Protein AF-A0AAJ1V358-F1 (afdb_monomer)

Secondary structure (DSSP, 8-state):
--HHHHHHHHHHHHHTTSS-HHHIIIIIHHHHHSHHHHHHHHHHHHHHHHHHHHHHHHHHT-S---HHHHHHHHHHHHHHHHHHH--

Structure (mmCIF, N/CA/C/O backbone):
data_AF-A0AAJ1V358-F1
#
_entry.id   AF-A0AAJ1V358-F1
#
loop_
_atom_site.group_PDB
_atom_site.id
_atom_site.type_symbol
_atom_site.label_atom_id
_atom_site.label_alt_id
_atom_site.label_comp_id
_atom_site.label_asym_id
_atom_site.label_entity_id
_atom_site.label_seq_id
_atom_site.pdbx_PDB_ins_code
_atom_site.Cartn_x
_atom_site.Cartn_y
_atom_site.Cartn_z
_atom_site.occupancy
_atom_site.B_iso_or_equiv
_atom_site.auth_seq_id
_atom_site.auth_comp_id
_atom_site.auth_asym_id
_atom_site.auth_atom_id
_atom_site.pdbx_PDB_model_num
ATOM 1 N N . MET A 1 1 ? -0.100 11.249 12.893 1.00 81.31 1 MET A N 1
ATOM 2 C CA . MET A 1 1 ? -0.339 10.482 11.666 1.00 81.31 1 MET A CA 1
ATOM 3 C C . MET A 1 1 ? -0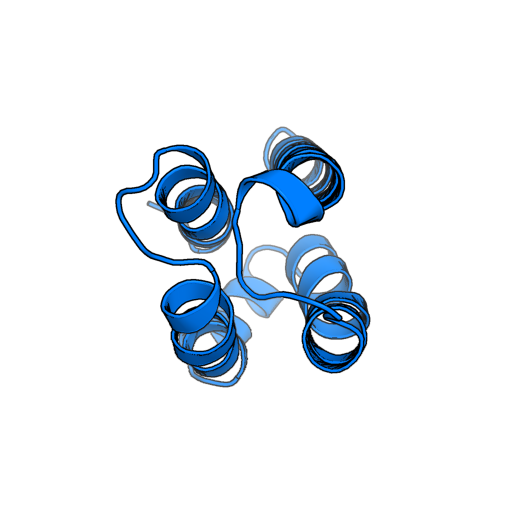.742 9.100 12.108 1.00 81.31 1 MET A C 1
ATOM 5 O O . MET A 1 1 ? -0.064 8.572 12.984 1.00 81.31 1 MET A O 1
ATOM 9 N N . THR A 1 2 ? -1.866 8.597 11.624 1.00 93.56 2 THR A N 1
ATOM 10 C CA . THR A 1 2 ? -2.340 7.249 11.953 1.00 93.56 2 THR A CA 1
ATOM 11 C C . THR A 1 2 ? -1.613 6.209 11.090 1.00 93.56 2 THR A C 1
ATOM 13 O O . THR A 1 2 ? -1.010 6.574 10.074 1.00 93.56 2 THR A O 1
ATOM 16 N N . LYS A 1 3 ? -1.646 4.922 11.454 1.00 95.19 3 LYS A N 1
ATOM 17 C CA . LYS A 1 3 ? -1.058 3.864 10.617 1.00 95.19 3 LYS A CA 1
ATOM 18 C C . LYS A 1 3 ? -1.780 3.722 9.294 1.00 95.19 3 LYS A C 1
ATOM 20 O O . LYS A 1 3 ? -1.135 3.471 8.278 1.00 95.19 3 LYS A O 1
ATOM 25 N N . SER A 1 4 ? -3.081 3.993 9.269 1.00 95.31 4 SER A N 1
ATOM 26 C CA . SER A 1 4 ? -3.821 4.050 8.013 1.00 95.31 4 SER A CA 1
ATOM 27 C C . SER A 1 4 ? -3.306 5.165 7.096 1.00 95.31 4 SER A C 1
ATOM 29 O O . SER A 1 4 ? -3.096 4.945 5.902 1.00 95.31 4 SER A O 1
ATOM 31 N N . GLU A 1 5 ? -3.060 6.362 7.641 1.00 95.69 5 GLU A N 1
ATOM 32 C CA . GLU A 1 5 ? -2.475 7.469 6.874 1.00 95.69 5 GLU A CA 1
ATOM 33 C C . GLU A 1 5 ? -1.061 7.127 6.381 1.00 95.69 5 GLU A C 1
ATOM 35 O O . GLU A 1 5 ? -0.727 7.413 5.231 1.00 95.69 5 GLU A O 1
ATOM 40 N N . GLU A 1 6 ? -0.247 6.486 7.223 1.00 96.25 6 GLU A N 1
ATOM 41 C CA . GLU A 1 6 ? 1.108 6.044 6.878 1.00 96.25 6 GLU A CA 1
ATOM 42 C C . GLU A 1 6 ? 1.100 4.995 5.750 1.00 96.25 6 GLU A C 1
ATOM 44 O O . GLU A 1 6 ? 1.866 5.121 4.793 1.00 96.25 6 GLU A O 1
ATOM 49 N N . ALA A 1 7 ? 0.173 4.031 5.781 1.00 95.44 7 ALA A N 1
ATOM 50 C CA . ALA A 1 7 ? -0.002 3.042 4.717 1.00 95.44 7 ALA A CA 1
ATOM 51 C C . ALA A 1 7 ? -0.317 3.701 3.362 1.00 95.44 7 ALA A C 1
ATOM 53 O O . ALA A 1 7 ? 0.248 3.328 2.336 1.00 95.44 7 ALA A O 1
ATOM 54 N N . VAL A 1 8 ? -1.163 4.738 3.334 1.00 96.06 8 VAL A N 1
ATOM 55 C CA . VAL A 1 8 ? -1.421 5.508 2.102 1.00 96.06 8 VAL A CA 1
ATOM 56 C C . VAL A 1 8 ? -0.181 6.273 1.641 1.00 96.06 8 VAL A C 1
ATOM 58 O O . VAL A 1 8 ? 0.059 6.375 0.433 1.00 96.06 8 VAL A O 1
ATOM 61 N N . GLN A 1 9 ? 0.630 6.783 2.571 1.00 96.75 9 GLN A N 1
ATOM 62 C CA . GLN A 1 9 ? 1.857 7.493 2.218 1.00 96.75 9 GLN A CA 1
ATOM 63 C C . GLN 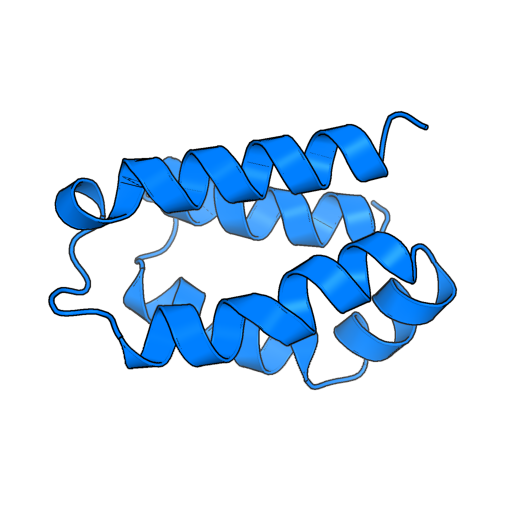A 1 9 ? 2.880 6.612 1.509 1.00 96.75 9 GLN A C 1
ATOM 65 O O . GLN A 1 9 ? 3.598 7.122 0.652 1.00 96.75 9 GLN A O 1
ATOM 70 N N . TRP A 1 10 ? 2.942 5.313 1.805 1.00 96.69 10 TRP A N 1
ATOM 71 C CA . TRP A 1 10 ? 3.795 4.387 1.056 1.00 96.69 10 TRP A CA 1
ATOM 72 C C . TRP A 1 10 ? 3.453 4.386 -0.437 1.00 96.69 10 TRP A C 1
ATOM 74 O O . TRP A 1 10 ? 4.346 4.548 -1.274 1.00 96.69 10 TRP A O 1
ATOM 84 N N . PHE A 1 11 ? 2.161 4.338 -0.779 1.00 96.94 11 PHE A N 1
ATOM 85 C CA . PHE A 1 11 ? 1.712 4.467 -2.167 1.00 96.94 11 PHE A CA 1
ATOM 86 C C . PHE A 1 11 ? 2.030 5.847 -2.759 1.00 96.94 11 PHE A C 1
ATOM 88 O O . PHE A 1 11 ? 2.451 5.946 -3.910 1.00 96.94 11 PHE A O 1
ATOM 95 N N . ASP A 1 12 ? 1.848 6.927 -1.992 1.00 97.56 12 ASP A N 1
ATOM 96 C CA . ASP A 1 12 ? 2.202 8.280 -2.444 1.00 97.56 12 ASP A CA 1
ATOM 97 C C . ASP A 1 12 ? 3.697 8.411 -2.768 1.00 97.56 12 ASP A C 1
ATOM 99 O O . ASP A 1 12 ? 4.062 9.010 -3.784 1.00 97.56 12 ASP A O 1
ATOM 103 N N . ARG A 1 13 ? 4.569 7.827 -1.939 1.00 97.88 13 ARG A N 1
ATOM 104 C CA . ARG A 1 13 ? 6.026 7.860 -2.122 1.00 97.88 13 ARG A CA 1
ATOM 105 C C . ARG A 1 13 ? 6.451 7.128 -3.393 1.00 97.88 13 ARG A C 1
ATOM 107 O O . ARG A 1 13 ? 7.237 7.682 -4.161 1.00 97.88 13 ARG A O 1
ATOM 114 N N . VAL A 1 14 ? 5.907 5.937 -3.659 1.00 97.19 14 VAL A N 1
ATOM 115 C CA . VAL A 1 14 ? 6.244 5.188 -4.883 1.00 97.19 14 VAL A CA 1
ATOM 116 C C . VAL A 1 14 ? 5.668 5.866 -6.132 1.00 97.19 14 VAL A C 1
ATOM 118 O O . VAL A 1 14 ? 6.380 6.066 -7.114 1.00 97.19 14 VAL A O 1
ATOM 121 N N . LEU A 1 15 ? 4.422 6.356 -6.085 1.00 97.69 15 LEU A N 1
ATOM 122 C CA . LEU A 1 15 ? 3.779 7.026 -7.226 1.00 97.69 15 LEU A CA 1
ATOM 123 C C . LEU A 1 15 ? 4.423 8.370 -7.594 1.00 97.69 15 LEU A C 1
ATOM 125 O O . LEU A 1 15 ? 4.399 8.762 -8.767 1.00 97.69 15 LEU A O 1
ATOM 129 N N . SER A 1 16 ? 5.007 9.059 -6.609 1.00 97.50 16 SER A N 1
ATOM 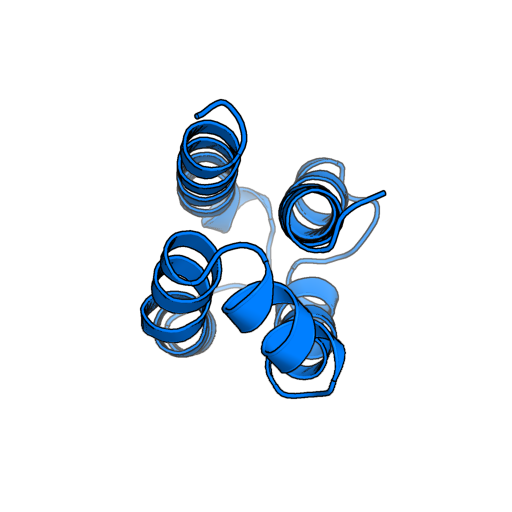130 C CA . SER A 1 16 ? 5.753 10.312 -6.787 1.00 97.50 16 SER A CA 1
ATOM 131 C C . SER A 1 16 ? 7.249 10.114 -7.057 1.00 97.50 16 SER A C 1
ATOM 133 O O . SER A 1 16 ? 7.973 11.105 -7.167 1.00 97.50 16 SER A O 1
ATOM 135 N N . LYS A 1 17 ? 7.712 8.863 -7.215 1.00 96.69 17 LYS A N 1
ATOM 136 C CA . LYS A 1 17 ? 9.122 8.500 -7.454 1.00 96.69 17 LYS A CA 1
ATOM 137 C C . LYS A 1 17 ? 10.072 8.925 -6.321 1.00 96.69 17 LYS A C 1
ATOM 139 O O . LYS A 1 17 ? 11.261 9.113 -6.561 1.00 96.69 17 LYS A O 1
ATOM 144 N N . GLN A 1 18 ? 9.564 9.091 -5.097 1.00 97.62 18 GLN A N 1
ATOM 145 C CA . GLN A 1 18 ? 10.398 9.317 -3.908 1.00 97.62 18 GLN A CA 1
ATOM 146 C C . GLN A 1 18 ? 11.097 8.035 -3.448 1.00 97.62 18 GLN A C 1
ATOM 148 O O . GLN A 1 18 ? 12.204 8.107 -2.926 1.00 97.62 18 GLN A O 1
ATOM 153 N N . ILE A 1 19 ? 10.453 6.887 -3.663 1.00 97.19 19 ILE A N 1
ATOM 154 C CA . ILE A 1 19 ? 11.027 5.546 -3.501 1.00 97.19 19 ILE A CA 1
ATOM 155 C C . ILE A 1 19 ? 10.786 4.747 -4.783 1.00 97.19 19 ILE A C 1
ATOM 157 O O . ILE A 1 19 ? 9.858 5.058 -5.540 1.00 97.19 19 ILE A O 1
ATOM 161 N N . SER A 1 20 ? 11.616 3.738 -5.045 1.00 96.88 20 SER A N 1
ATOM 162 C CA . SER A 1 20 ? 11.385 2.827 -6.167 1.00 96.88 20 SER A CA 1
ATOM 163 C C . SER A 1 20 ? 10.287 1.806 -5.839 1.00 96.88 20 SER A C 1
ATOM 165 O O . SER A 1 20 ? 9.914 1.631 -4.679 1.00 96.88 20 SER A O 1
ATOM 167 N N . LEU A 1 21 ? 9.755 1.114 -6.854 1.00 95.19 21 LEU A N 1
ATOM 168 C CA . LEU A 1 21 ? 8.825 0.004 -6.615 1.00 95.19 21 LEU A CA 1
ATOM 169 C C . LEU A 1 21 ? 9.521 -1.185 -5.941 1.00 95.19 21 LEU A C 1
ATOM 171 O O . LEU A 1 21 ? 8.881 -1.912 -5.192 1.00 95.19 21 LEU A O 1
ATOM 175 N N . TRP A 1 22 ? 10.825 -1.358 -6.169 1.00 94.31 22 TRP A N 1
ATOM 176 C CA . TRP A 1 22 ? 11.627 -2.339 -5.445 1.00 94.31 22 TRP A CA 1
ATOM 177 C C . TRP A 1 22 ? 11.654 -2.025 -3.944 1.00 94.31 22 TRP A C 1
ATOM 179 O O . TRP A 1 22 ? 11.265 -2.870 -3.140 1.00 94.31 22 TRP A O 1
ATOM 189 N N . ASP A 1 23 ? 12.010 -0.790 -3.578 1.00 95.25 23 ASP A N 1
ATOM 190 C CA . ASP A 1 23 ? 12.032 -0.354 -2.174 1.00 95.25 23 ASP A CA 1
ATOM 191 C C . ASP A 1 23 ? 10.633 -0.445 -1.559 1.00 95.25 23 ASP A C 1
ATOM 193 O O . ASP A 1 23 ? 10.473 -0.938 -0.453 1.00 95.25 23 ASP A O 1
ATOM 197 N N . PHE A 1 24 ? 9.592 -0.053 -2.303 1.00 95.44 24 PHE A N 1
ATOM 198 C CA . PHE A 1 24 ? 8.211 -0.254 -1.868 1.00 95.44 24 PHE A CA 1
ATOM 199 C C . PHE A 1 24 ? 7.921 -1.736 -1.604 1.00 95.44 24 PHE A C 1
ATOM 201 O O . PHE A 1 24 ? 7.394 -2.060 -0.552 1.00 95.44 24 PHE A O 1
ATOM 208 N N . SER A 1 25 ? 8.276 -2.645 -2.514 1.00 92.12 25 SER A N 1
ATOM 209 C CA . SER A 1 25 ? 7.958 -4.070 -2.364 1.00 92.12 25 SER A CA 1
ATOM 210 C C . SER A 1 25 ? 8.602 -4.707 -1.132 1.00 92.12 25 SER A C 1
ATOM 212 O O . SER A 1 25 ? 7.975 -5.531 -0.472 1.00 92.12 25 SER A O 1
ATOM 214 N N . PHE A 1 26 ? 9.827 -4.295 -0.805 1.00 91.06 26 PHE A N 1
ATOM 215 C CA . PHE A 1 26 ? 10.574 -4.847 0.315 1.00 91.06 26 PHE A CA 1
ATOM 216 C C . PHE A 1 26 ? 10.240 -4.115 1.617 1.00 91.06 26 PHE A C 1
ATOM 218 O O . PHE A 1 26 ? 9.727 -4.722 2.555 1.00 91.06 26 PHE A O 1
ATOM 225 N N . ASP A 1 27 ? 10.436 -2.796 1.649 1.00 94.75 27 ASP A N 1
ATOM 226 C CA . ASP A 1 27 ? 10.319 -2.004 2.872 1.00 94.75 27 ASP A CA 1
ATOM 227 C C . ASP A 1 27 ? 8.866 -1.895 3.341 1.00 94.75 27 ASP A C 1
ATOM 229 O O . ASP A 1 27 ? 8.605 -1.917 4.544 1.00 94.75 27 ASP A O 1
ATOM 233 N N . PHE A 1 28 ? 7.897 -1.792 2.420 1.00 94.00 28 PHE A N 1
ATOM 234 C CA . PHE A 1 28 ? 6.486 -1.779 2.809 1.00 94.00 28 PHE A CA 1
ATOM 235 C C . PHE A 1 28 ? 6.007 -3.167 3.237 1.00 94.00 28 PHE A C 1
ATOM 237 O O . PHE A 1 28 ? 5.201 -3.267 4.161 1.00 94.00 28 PHE A O 1
ATOM 244 N N . GLY A 1 29 ? 6.524 -4.227 2.607 1.00 90.81 29 GLY A N 1
ATOM 245 C CA . GLY A 1 29 ? 6.270 -5.605 3.022 1.00 90.81 29 GLY A CA 1
ATOM 246 C C . GLY A 1 29 ? 6.757 -5.858 4.449 1.00 90.81 29 GLY A C 1
ATOM 247 O O . GLY A 1 29 ? 5.992 -6.339 5.282 1.00 90.81 29 GLY A O 1
ATOM 248 N N . GLU A 1 30 ? 7.988 -5.446 4.769 1.00 92.75 30 GLU A N 1
ATOM 249 C CA . GLU A 1 30 ? 8.498 -5.487 6.142 1.00 92.75 30 GLU A CA 1
ATOM 250 C C . GLU A 1 30 ? 7.656 -4.611 7.072 1.00 92.75 30 GLU A C 1
ATOM 252 O O . GLU A 1 30 ? 7.221 -5.071 8.125 1.00 92.75 30 GLU A O 1
ATOM 257 N N . TRP A 1 31 ? 7.363 -3.369 6.681 1.00 95.12 31 TRP A N 1
ATOM 258 C CA . TRP A 1 31 ? 6.534 -2.469 7.482 1.00 95.12 31 TRP A CA 1
ATOM 259 C C . TRP A 1 31 ? 5.196 -3.120 7.865 1.00 95.12 31 TRP A C 1
ATOM 261 O O . TRP A 1 31 ? 4.810 -3.045 9.031 1.00 95.12 31 TRP A O 1
ATOM 271 N N . LEU A 1 32 ? 4.537 -3.803 6.922 1.00 93.88 32 LEU A N 1
ATOM 272 C CA . LEU A 1 32 ? 3.259 -4.487 7.132 1.00 93.88 32 LEU A CA 1
ATOM 273 C C . LEU A 1 32 ? 3.387 -5.784 7.951 1.00 93.88 32 LEU A C 1
ATOM 275 O O . LEU A 1 32 ? 2.441 -6.149 8.635 1.00 93.88 32 LEU A O 1
ATOM 279 N N . ALA A 1 33 ? 4.531 -6.469 7.914 1.00 91.44 33 ALA A N 1
ATOM 280 C CA . ALA A 1 33 ? 4.742 -7.743 8.611 1.00 91.44 33 ALA A CA 1
ATOM 281 C C . ALA A 1 33 ? 5.183 -7.607 10.085 1.00 91.44 33 ALA A C 1
ATOM 283 O O . ALA A 1 33 ? 5.270 -8.611 10.795 1.00 91.44 33 ALA A O 1
ATOM 284 N N . TYR A 1 34 ? 5.507 -6.394 10.542 1.00 92.94 34 TYR A N 1
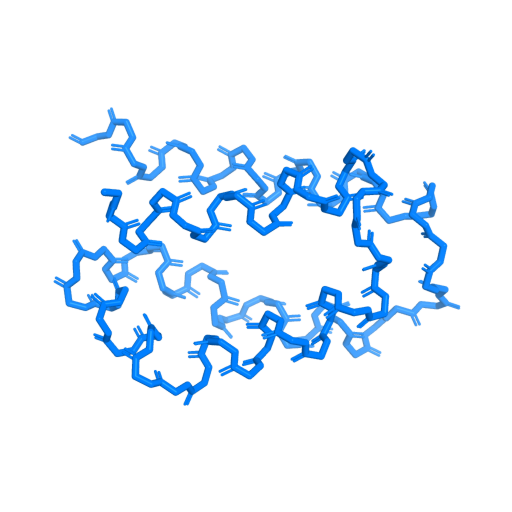ATOM 285 C CA . TYR A 1 34 ? 5.986 -6.118 11.903 1.00 92.94 34 TYR A CA 1
ATOM 286 C C . TYR A 1 34 ? 4.984 -5.268 12.707 1.00 92.94 34 TYR A C 1
ATOM 288 O O . TYR A 1 34 ? 3.804 -5.179 12.384 1.00 92.94 34 TYR A O 1
ATOM 296 N N . GLU A 1 35 ? 5.467 -4.609 13.766 1.00 94.81 35 GLU A N 1
ATOM 297 C CA . GLU A 1 35 ? 4.673 -3.819 14.717 1.00 94.81 35 GLU A CA 1
ATOM 298 C C . GLU A 1 35 ? 3.750 -2.788 14.043 1.00 94.81 35 GLU A C 1
ATOM 300 O O . GLU A 1 35 ? 2.647 -2.550 14.527 1.00 94.81 35 GLU A O 1
ATOM 305 N N . ASN A 1 36 ? 4.141 -2.210 12.899 1.00 94.81 36 ASN A N 1
ATOM 306 C CA . ASN A 1 36 ? 3.271 -1.257 12.203 1.00 94.81 36 ASN A CA 1
ATOM 307 C C . ASN A 1 36 ? 2.034 -1.922 11.581 1.00 94.81 36 ASN A C 1
ATOM 309 O O . ASN A 1 36 ? 0.978 -1.292 11.544 1.00 94.81 36 ASN A O 1
ATOM 313 N N . GLY A 1 37 ? 2.153 -3.165 11.109 1.00 95.00 37 GLY A N 1
ATOM 314 C CA . GLY A 1 37 ? 1.028 -3.970 10.641 1.00 95.00 37 GLY A CA 1
ATOM 315 C C . GLY A 1 37 ? 0.073 -4.325 11.772 1.00 95.00 37 GLY A C 1
ATOM 316 O O . GLY A 1 37 ? -1.121 -4.075 11.649 1.00 95.00 37 GLY A O 1
ATOM 317 N N . ASP A 1 38 ? 0.605 -4.782 12.909 1.00 96.31 38 ASP A N 1
ATOM 318 C CA . ASP A 1 38 ? -0.193 -5.077 14.110 1.00 96.31 38 ASP A CA 1
ATOM 319 C C . ASP A 1 38 ? -0.954 -3.837 14.616 1.00 96.31 38 ASP A C 1
ATOM 321 O O . ASP A 1 38 ? -2.078 -3.920 15.120 1.00 96.31 38 ASP A O 1
ATOM 325 N N . GLU A 1 39 ? -0.329 -2.659 14.544 1.00 97.31 39 GLU A N 1
ATOM 326 C CA . GLU A 1 39 ? -0.982 -1.394 14.882 1.00 97.31 39 GLU A CA 1
ATOM 327 C C . GLU A 1 39 ? -2.036 -0.999 13.843 1.00 97.31 39 GLU A C 1
ATOM 329 O O . GLU A 1 39 ? -3.116 -0.538 14.222 1.00 97.31 39 GLU A O 1
ATOM 334 N N . LEU A 1 40 ? -1.761 -1.212 12.552 1.00 97.00 40 LEU A N 1
ATOM 335 C CA . LEU A 1 40 ? -2.721 -0.980 11.477 1.00 97.00 40 LEU A CA 1
ATOM 336 C C . LEU A 1 40 ? -3.950 -1.884 11.610 1.00 97.00 40 LEU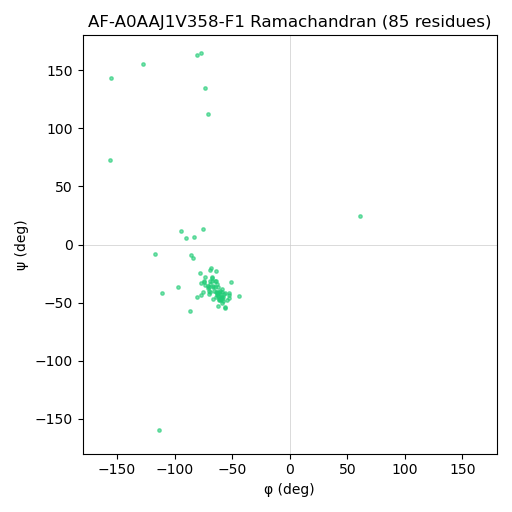 A C 1
ATOM 338 O O . LEU A 1 40 ? -5.059 -1.394 11.440 1.00 97.00 40 LEU A O 1
ATOM 342 N N . GLU A 1 41 ? -3.779 -3.161 11.941 1.00 97.44 41 GLU A N 1
ATOM 343 C CA . GLU A 1 41 ? -4.880 -4.106 12.155 1.00 97.44 41 GLU A CA 1
ATOM 344 C C . GLU A 1 41 ? -5.803 -3.627 13.285 1.00 97.44 41 GLU A C 1
ATOM 346 O O . GLU A 1 41 ? -7.024 -3.574 13.133 1.00 97.44 41 GLU A O 1
ATOM 351 N N . LYS A 1 42 ? -5.223 -3.177 14.405 1.00 96.50 42 LYS A N 1
ATOM 352 C CA . LYS A 1 42 ? -5.987 -2.637 15.543 1.00 96.50 42 LYS A CA 1
ATOM 353 C C . LYS A 1 42 ? -6.700 -1.330 15.210 1.00 96.50 42 LYS A C 1
ATOM 355 O O . LYS A 1 42 ? -7.782 -1.075 15.737 1.00 96.50 42 LYS A O 1
ATOM 360 N N . GLU A 1 43 ? -6.078 -0.477 14.400 1.00 95.81 43 GLU A N 1
ATOM 361 C CA . GLU A 1 43 ? -6.630 0.819 14.002 1.00 95.81 43 GLU A CA 1
ATOM 362 C C . GLU A 1 43 ? -7.711 0.679 12.920 1.00 95.81 43 GLU A C 1
ATOM 364 O O . GLU A 1 43 ? -8.747 1.343 12.981 1.00 95.81 43 GLU A O 1
ATOM 369 N N . ASN A 1 44 ? -7.457 -0.162 11.918 1.00 96.44 44 ASN A N 1
ATOM 370 C CA . ASN A 1 44 ? -8.248 -0.315 10.706 1.00 96.44 44 ASN A CA 1
ATOM 371 C C . ASN A 1 44 ? -8.039 -1.708 10.083 1.00 96.44 44 ASN A C 1
ATOM 373 O O . ASN A 1 44 ? -7.433 -1.845 9.019 1.00 96.44 44 ASN A O 1
ATOM 377 N N . GLU A 1 45 ? -8.602 -2.731 10.729 1.00 96.19 45 GLU A N 1
ATOM 378 C CA . GLU A 1 45 ? -8.595 -4.142 10.297 1.00 96.19 45 GLU A CA 1
ATOM 379 C C . GLU A 1 45 ? -8.901 -4.302 8.800 1.00 96.19 45 GLU A C 1
ATOM 381 O O . GLU A 1 45 ? -8.173 -4.961 8.074 1.00 96.19 45 GLU A O 1
ATOM 386 N N . LYS A 1 46 ? -9.900 -3.581 8.274 1.00 96.31 46 LYS A N 1
ATOM 387 C CA . LYS A 1 46 ? -10.268 -3.661 6.846 1.00 96.31 46 LYS A CA 1
ATOM 388 C C . LYS A 1 46 ? -9.168 -3.190 5.901 1.00 96.31 46 LYS A C 1
ATOM 390 O O . LYS A 1 46 ? -9.099 -3.655 4.764 1.00 96.31 46 LYS A O 1
ATOM 395 N N . LEU A 1 47 ? -8.393 -2.190 6.314 1.00 96.31 47 LEU A N 1
ATOM 396 C CA . LEU A 1 47 ? -7.256 -1.716 5.539 1.00 96.31 47 LEU A CA 1
ATOM 397 C C . LEU A 1 47 ? -6.091 -2.696 5.659 1.00 96.31 47 LEU A C 1
ATOM 399 O O . LEU A 1 47 ? -5.454 -2.970 4.647 1.00 96.31 47 LEU A O 1
ATOM 403 N N . PHE A 1 48 ? -5.850 -3.237 6.853 1.00 96.81 48 PHE A N 1
ATOM 404 C CA . PHE A 1 48 ? -4.871 -4.301 7.042 1.00 96.81 48 PHE A CA 1
ATOM 405 C C . PHE A 1 48 ? -5.181 -5.503 6.141 1.00 96.81 48 PHE A C 1
ATOM 407 O O . PHE A 1 48 ? -4.345 -5.835 5.308 1.00 96.81 48 PHE A O 1
ATOM 414 N N . ASP A 1 49 ? -6.397 -6.052 6.198 1.00 95.75 49 ASP A N 1
ATOM 415 C CA . ASP A 1 49 ? -6.838 -7.189 5.377 1.00 95.75 49 ASP A CA 1
ATOM 416 C C . ASP A 1 49 ? -6.644 -6.917 3.881 1.00 95.75 49 ASP A C 1
ATOM 418 O O . ASP A 1 49 ? -6.050 -7.715 3.164 1.00 95.75 49 ASP A O 1
ATOM 422 N N . LEU A 1 50 ? -7.081 -5.745 3.396 1.00 95.12 50 LEU A N 1
ATOM 423 C CA . LEU A 1 50 ? -6.923 -5.363 1.989 1.00 95.12 50 LEU A CA 1
ATOM 424 C C . LEU A 1 50 ? -5.458 -5.411 1.534 1.00 95.12 50 LEU A C 1
ATOM 426 O O . LEU A 1 50 ? -5.181 -5.776 0.390 1.00 95.12 50 LEU A O 1
ATOM 430 N N . LEU A 1 51 ? -4.546 -4.942 2.384 1.00 94.88 51 LEU A N 1
ATOM 431 C CA . LEU A 1 51 ? -3.127 -4.840 2.068 1.00 94.88 51 LEU A CA 1
ATOM 432 C C . LEU A 1 51 ? -2.439 -6.197 2.232 1.00 94.88 51 LEU A C 1
ATOM 434 O O . LEU A 1 51 ? -1.701 -6.599 1.339 1.00 94.88 51 LEU A O 1
ATOM 438 N N . ASN A 1 52 ? -2.720 -6.911 3.319 1.00 93.75 52 ASN A N 1
ATOM 439 C CA . ASN A 1 52 ? -2.091 -8.179 3.663 1.00 93.75 52 ASN A CA 1
ATOM 440 C C . ASN A 1 52 ? -2.538 -9.329 2.748 1.00 93.75 52 ASN A C 1
ATOM 442 O O . ASN A 1 52 ? -1.713 -10.160 2.383 1.00 93.75 52 ASN A O 1
ATOM 446 N N . ASP A 1 53 ? -3.800 -9.342 2.311 1.00 91.38 53 ASP A N 1
ATOM 447 C CA . ASP A 1 53 ? -4.312 -10.400 1.431 1.00 91.38 53 ASP A CA 1
ATOM 448 C C . ASP A 1 53 ? -3.880 -10.224 -0.028 1.00 91.38 53 ASP A C 1
ATOM 450 O O . ASP A 1 53 ? -3.872 -11.185 -0.788 1.00 91.38 53 ASP A O 1
ATOM 454 N N . PHE A 1 54 ? -3.573 -8.996 -0.457 1.00 86.94 54 PHE A N 1
ATOM 455 C CA . PHE A 1 54 ? -3.329 -8.711 -1.873 1.00 86.94 54 PHE A CA 1
ATOM 456 C C . PHE A 1 54 ? -1.883 -8.366 -2.207 1.00 86.94 54 PHE A C 1
ATOM 458 O O . PHE A 1 54 ? -1.397 -8.755 -3.268 1.00 86.94 54 PHE A O 1
ATOM 465 N N . LEU A 1 55 ? -1.212 -7.563 -1.376 1.00 87.56 55 LEU A N 1
ATOM 466 C CA . LEU A 1 55 ? 0.110 -7.055 -1.736 1.00 87.56 55 LEU A CA 1
ATOM 467 C C . LEU A 1 55 ? 1.154 -8.155 -1.893 1.00 87.56 55 LEU A C 1
ATOM 469 O O . LEU A 1 55 ? 1.882 -8.059 -2.876 1.00 87.56 55 LEU A O 1
ATOM 473 N N . PRO A 1 56 ? 1.246 -9.174 -1.017 1.00 88.50 56 PRO A N 1
ATOM 474 C CA . PRO A 1 56 ? 2.243 -10.229 -1.180 1.00 88.50 56 PRO A CA 1
ATOM 475 C C . PRO A 1 56 ? 2.134 -10.908 -2.548 1.00 88.50 56 PRO A C 1
ATOM 477 O O . PRO A 1 56 ? 3.080 -10.854 -3.332 1.00 88.50 56 PRO A O 1
ATOM 480 N N . ASP A 1 57 ? 0.943 -11.407 -2.888 1.00 88.75 57 ASP A N 1
ATOM 481 C CA . ASP A 1 57 ? 0.678 -12.060 -4.174 1.00 88.75 57 ASP A CA 1
ATOM 482 C C . ASP A 1 57 ? 0.964 -11.114 -5.347 1.00 88.75 57 ASP A C 1
ATOM 484 O O . ASP A 1 57 ? 1.638 -11.473 -6.313 1.00 88.75 57 ASP A O 1
ATOM 488 N N . LYS A 1 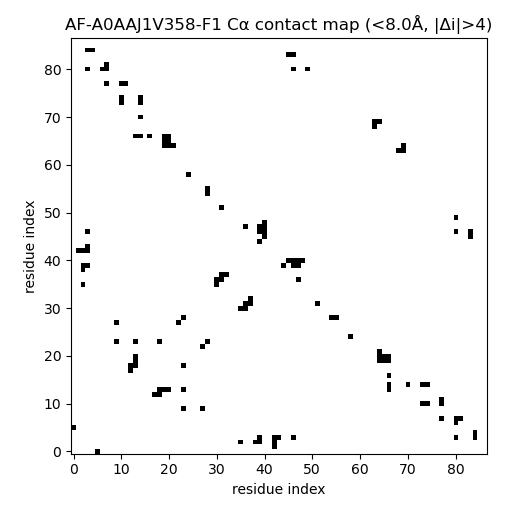58 ? 0.510 -9.855 -5.257 1.00 90.19 58 LYS A N 1
ATOM 489 C CA . LYS A 1 58 ? 0.705 -8.895 -6.346 1.00 90.19 58 LYS A CA 1
ATOM 490 C C . LYS A 1 58 ? 2.175 -8.559 -6.585 1.00 90.19 58 LYS A C 1
ATOM 492 O O . LYS A 1 58 ? 2.554 -8.314 -7.731 1.00 90.19 58 LYS A O 1
ATOM 497 N N . LEU A 1 59 ? 2.970 -8.487 -5.519 1.00 89.75 59 LEU A N 1
ATOM 498 C CA . LEU A 1 59 ? 4.396 -8.182 -5.578 1.00 89.75 59 LEU A CA 1
ATOM 499 C C . LEU A 1 59 ? 5.213 -9.369 -6.110 1.00 89.75 59 LEU A C 1
ATOM 501 O O . LEU A 1 59 ? 6.202 -9.144 -6.806 1.00 89.75 59 LEU A O 1
ATOM 505 N N . GLU A 1 60 ? 4.792 -10.609 -5.841 1.00 87.69 60 GLU A N 1
ATOM 506 C CA . GLU A 1 60 ? 5.400 -11.819 -6.417 1.00 87.69 60 GLU A CA 1
ATOM 507 C C . GLU A 1 60 ? 5.128 -11.960 -7.925 1.00 87.69 60 GLU A C 1
ATOM 509 O O . GLU A 1 60 ? 5.972 -12.464 -8.666 1.00 87.69 60 GLU A O 1
ATOM 514 N N . GLU A 1 61 ? 3.979 -11.473 -8.399 1.00 91.00 61 GLU A N 1
ATOM 515 C CA . GLU A 1 61 ? 3.569 -11.515 -9.811 1.00 91.00 61 GLU A CA 1
ATOM 516 C C . GLU A 1 61 ? 4.143 -10.373 -10.676 1.00 91.00 61 GLU A C 1
ATOM 518 O O . GLU A 1 61 ? 3.741 -10.200 -11.831 1.00 91.00 61 GLU A O 1
ATOM 523 N N . LEU A 1 62 ? 5.046 -9.546 -10.144 1.00 90.31 62 LEU A N 1
ATOM 524 C CA . LEU A 1 62 ? 5.604 -8.425 -10.898 1.00 90.31 62 LEU A CA 1
ATOM 525 C C . LEU A 1 62 ? 6.556 -8.901 -12.003 1.00 90.31 62 LEU A C 1
ATOM 527 O O . LEU A 1 62 ? 7.681 -9.321 -11.744 1.00 90.31 62 LEU A O 1
ATOM 531 N N . ASP A 1 63 ? 6.149 -8.707 -13.257 1.00 89.19 63 ASP A N 1
ATOM 532 C CA . ASP A 1 63 ? 7.019 -8.906 -14.427 1.00 89.19 63 ASP A CA 1
ATOM 533 C C . ASP A 1 63 ? 8.147 -7.853 -14.523 1.00 89.19 63 ASP A C 1
ATOM 535 O O . ASP A 1 63 ? 9.143 -8.043 -15.224 1.00 89.19 63 ASP A O 1
ATOM 539 N N . SER A 1 64 ? 7.978 -6.710 -13.851 1.00 93.62 64 SER A N 1
ATOM 540 C CA . SER A 1 64 ? 8.865 -5.545 -13.896 1.00 93.62 64 SER A CA 1
ATOM 541 C C . SER A 1 64 ? 8.732 -4.728 -12.611 1.00 93.62 64 SER A C 1
ATOM 543 O O . SER A 1 64 ? 7.627 -4.561 -12.095 1.00 93.62 64 SER A O 1
ATOM 545 N N . TYR A 1 65 ? 9.844 -4.165 -12.127 1.00 92.94 65 TYR A N 1
ATOM 546 C CA . TYR A 1 65 ? 9.863 -3.194 -11.021 1.00 92.94 65 TYR A CA 1
ATOM 547 C C . TYR A 1 65 ? 9.840 -1.735 -11.511 1.00 92.94 65 TYR A C 1
ATOM 549 O O . TYR A 1 65 ? 10.051 -0.803 -10.733 1.00 92.94 65 TYR A O 1
ATOM 557 N N . GLU A 1 66 ? 9.574 -1.499 -12.796 1.00 95.06 66 GLU A N 1
ATOM 558 C CA . GLU A 1 66 ? 9.381 -0.146 -13.310 1.00 95.06 66 GLU A CA 1
ATOM 559 C C . GLU A 1 66 ? 8.026 0.411 -12.859 1.00 95.06 66 GLU A C 1
ATOM 561 O O . GLU A 1 66 ? 6.987 -0.248 -12.948 1.00 95.06 66 GLU A O 1
ATOM 566 N N . LEU A 1 67 ? 8.018 1.662 -12.388 1.00 94.94 67 LEU A N 1
ATOM 567 C CA . LEU A 1 67 ? 6.791 2.295 -11.898 1.00 94.94 67 LEU A CA 1
ATOM 568 C C . LEU A 1 67 ? 5.720 2.383 -12.987 1.00 94.94 67 LEU A C 1
ATOM 570 O O . LEU A 1 67 ? 4.545 2.201 -12.695 1.00 94.94 67 LEU A O 1
ATOM 574 N N . GLU A 1 68 ? 6.094 2.698 -14.226 1.00 95.62 68 GLU A N 1
ATOM 575 C CA . GLU A 1 68 ? 5.105 2.953 -15.281 1.00 95.62 68 GLU A CA 1
ATOM 576 C C . GLU A 1 68 ? 4.318 1.689 -15.664 1.00 95.62 68 GLU A C 1
ATOM 578 O O . GLU A 1 68 ? 3.122 1.790 -15.931 1.00 95.62 68 GLU A O 1
ATOM 583 N N . ASP A 1 69 ? 4.935 0.507 -15.572 1.00 95.50 69 ASP A N 1
ATOM 584 C CA . ASP A 1 69 ? 4.269 -0.784 -15.805 1.00 95.50 69 ASP A CA 1
ATOM 585 C C . ASP A 1 69 ? 3.255 -1.120 -14.693 1.00 95.50 69 ASP A C 1
ATOM 587 O O . ASP A 1 69 ? 2.309 -1.881 -14.887 1.00 95.50 69 ASP A O 1
ATOM 591 N N . ASN A 1 70 ? 3.426 -0.505 -13.520 1.00 96.06 70 ASN A N 1
ATOM 592 C CA . ASN A 1 70 ? 2.731 -0.847 -12.280 1.00 96.06 70 ASN A CA 1
ATOM 593 C C . A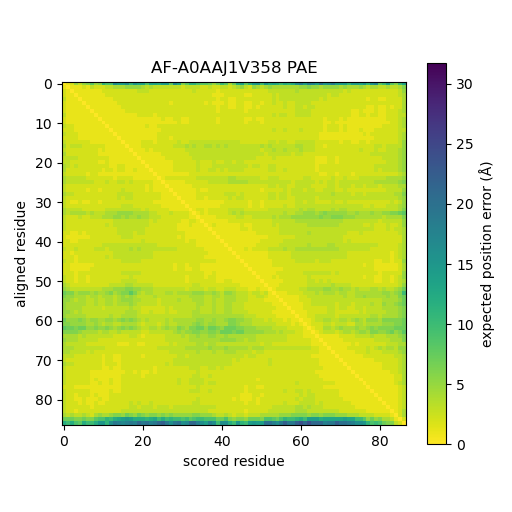SN A 1 70 ? 1.839 0.270 -11.727 1.00 96.06 70 ASN A C 1
ATOM 595 O O . ASN A 1 70 ? 1.058 0.064 -10.796 1.00 96.06 70 ASN A O 1
ATOM 599 N N . ARG A 1 71 ? 1.916 1.465 -12.319 1.00 96.44 71 ARG A N 1
ATOM 600 C CA . ARG A 1 71 ? 1.234 2.678 -11.859 1.00 96.44 71 ARG A CA 1
ATOM 601 C C . ARG A 1 71 ? -0.263 2.455 -11.670 1.00 96.44 71 ARG A C 1
ATOM 603 O O . ARG A 1 71 ? -0.816 2.896 -10.669 1.00 96.44 71 ARG A O 1
ATOM 610 N N . SER A 1 72 ? -0.906 1.743 -12.598 1.00 96.00 72 SER A N 1
ATOM 611 C CA . SER A 1 72 ? -2.360 1.553 -12.575 1.00 96.00 72 SER A CA 1
ATOM 612 C C . SER A 1 72 ? -2.844 0.833 -11.315 1.00 96.00 72 SER A C 1
ATOM 614 O O . SER A 1 72 ? -3.811 1.278 -10.699 1.00 96.00 72 SER A O 1
ATOM 616 N N . TRP A 1 73 ? -2.199 -0.268 -10.914 1.00 94.69 73 TRP A N 1
ATOM 617 C CA . TRP A 1 73 ? -2.645 -1.017 -9.736 1.00 94.69 73 TRP A CA 1
ATOM 618 C C . TRP A 1 73 ? -2.232 -0.308 -8.440 1.00 94.69 73 TRP A C 1
ATOM 620 O O . TRP A 1 73 ? -2.998 -0.306 -7.477 1.00 94.69 73 TRP A O 1
ATOM 630 N N . LEU A 1 74 ? -1.079 0.371 -8.427 1.00 96.50 74 LEU A N 1
ATOM 631 C CA . LEU A 1 74 ? -0.654 1.205 -7.298 1.00 96.50 74 LEU A CA 1
ATOM 632 C C . LEU A 1 74 ? -1.661 2.332 -7.022 1.00 96.50 74 LEU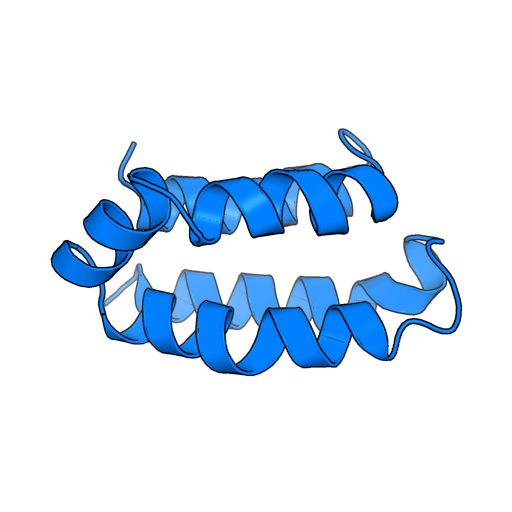 A C 1
ATOM 634 O O . LEU A 1 74 ? -2.042 2.560 -5.874 1.00 96.50 74 LEU A O 1
ATOM 638 N N . GLU A 1 75 ? -2.135 3.018 -8.066 1.00 97.38 75 GLU A N 1
ATOM 639 C CA . GLU A 1 75 ? -3.170 4.052 -7.947 1.00 97.38 75 GLU A CA 1
ATOM 640 C C . GLU A 1 75 ? -4.514 3.471 -7.497 1.00 97.38 75 GLU A C 1
ATOM 642 O O . GLU A 1 75 ? -5.196 4.066 -6.657 1.00 97.38 75 GLU A O 1
ATOM 647 N N . GLU A 1 76 ? -4.894 2.301 -8.016 1.00 96.00 76 GLU A N 1
ATOM 648 C CA . GLU A 1 76 ? -6.110 1.603 -7.603 1.00 96.00 76 GLU A CA 1
ATOM 649 C C . GLU A 1 76 ? -6.092 1.290 -6.101 1.00 96.00 76 GLU A C 1
ATOM 651 O O . GLU A 1 76 ? -7.040 1.643 -5.391 1.00 96.00 76 GLU A O 1
ATOM 656 N N . TYR A 1 77 ? -5.011 0.685 -5.604 1.00 94.62 77 TYR A N 1
ATOM 657 C CA . TYR A 1 77 ? -4.894 0.302 -4.197 1.00 94.62 77 TYR A CA 1
ATOM 658 C C . TYR A 1 77 ? -4.766 1.507 -3.285 1.00 94.62 77 TYR A C 1
ATOM 660 O O . TYR A 1 77 ? -5.483 1.580 -2.292 1.00 94.62 77 TYR A O 1
ATOM 668 N N . ARG A 1 78 ? -4.002 2.528 -3.679 1.00 96.19 78 ARG A N 1
ATOM 669 C CA . ARG A 1 78 ? -3.993 3.809 -2.969 1.00 96.19 78 ARG A CA 1
ATOM 670 C C . ARG A 1 78 ? -5.400 4.381 -2.791 1.00 96.19 78 ARG A C 1
ATOM 672 O O . ARG A 1 78 ? -5.749 4.855 -1.710 1.00 96.19 78 ARG A O 1
ATOM 679 N N . ASN A 1 79 ? -6.211 4.368 -3.848 1.00 96.38 79 ASN A N 1
ATOM 680 C CA . ASN A 1 79 ? -7.569 4.909 -3.807 1.00 96.38 79 ASN A CA 1
ATOM 681 C C . ASN A 1 79 ? -8.515 4.040 -2.967 1.00 96.38 79 ASN A C 1
ATOM 683 O O . ASN A 1 79 ? -9.365 4.586 -2.261 1.00 96.38 79 ASN A O 1
ATOM 687 N N . LYS A 1 80 ? -8.378 2.708 -3.019 1.00 95.44 80 LYS A N 1
ATOM 688 C CA . LYS A 1 80 ? -9.102 1.794 -2.121 1.00 95.44 80 LYS A CA 1
ATOM 689 C C . LYS A 1 80 ? -8.740 2.073 -0.661 1.00 95.44 80 LYS A C 1
ATOM 691 O O . LYS A 1 80 ? -9.652 2.266 0.139 1.00 95.44 80 LYS A O 1
ATOM 696 N N . SER A 1 81 ? -7.451 2.207 -0.352 1.00 94.88 81 SER A N 1
ATOM 697 C CA . SER A 1 81 ? -6.963 2.518 0.992 1.00 94.88 81 SER A CA 1
ATOM 698 C C . SER A 1 81 ? -7.521 3.841 1.508 1.00 94.88 81 SER A C 1
ATOM 700 O O . SER A 1 81 ? -8.090 3.881 2.591 1.00 94.88 81 SER A O 1
ATOM 702 N N . LYS A 1 82 ? -7.487 4.912 0.703 1.00 95.44 82 LYS A N 1
ATOM 703 C CA . LYS A 1 82 ? -8.074 6.211 1.086 1.00 95.44 82 LYS A CA 1
ATOM 704 C C . LYS A 1 82 ? -9.561 6.126 1.438 1.00 95.44 82 LYS A C 1
ATOM 706 O O . LYS A 1 82 ? -9.980 6.675 2.452 1.00 95.44 82 LYS A O 1
ATOM 711 N N . LYS A 1 83 ? -10.352 5.380 0.660 1.00 95.75 83 LYS A N 1
ATOM 712 C CA . LYS A 1 83 ? -11.789 5.185 0.934 1.00 95.75 83 LYS A CA 1
ATOM 713 C C . LYS A 1 83 ? -12.072 4.442 2.243 1.00 95.75 83 LYS A C 1
ATOM 715 O O . LYS A 1 83 ? -13.184 4.548 2.757 1.00 95.75 83 LYS A O 1
ATOM 720 N N . LEU A 1 84 ? -11.114 3.659 2.740 1.00 93.88 84 LEU A N 1
ATOM 721 C CA . LEU A 1 84 ? -11.208 2.964 4.026 1.00 93.88 84 LEU A CA 1
ATOM 722 C C . LEU A 1 84 ? -10.803 3.849 5.213 1.00 93.88 84 LEU A C 1
ATOM 724 O O . LEU A 1 84 ? -11.060 3.463 6.347 1.00 93.88 84 LEU A O 1
ATOM 728 N N . ILE A 1 85 ? -10.203 5.016 4.959 1.00 90.50 85 ILE A N 1
ATOM 729 C CA . ILE A 1 85 ? -9.809 6.003 5.980 1.00 90.50 85 ILE A C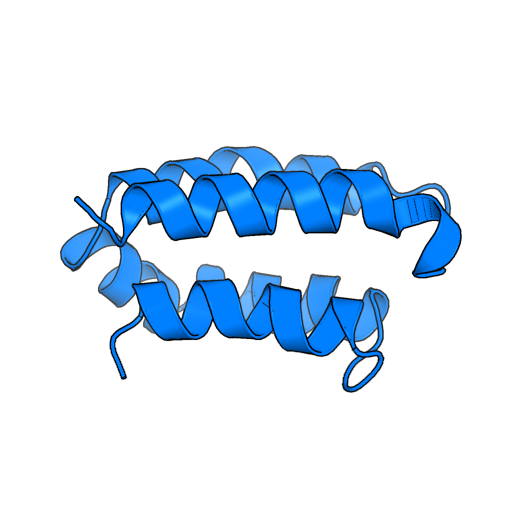A 1
ATOM 730 C C . ILE A 1 85 ? -10.862 7.097 6.128 1.00 90.50 85 ILE A C 1
ATOM 732 O O . ILE A 1 85 ? -11.116 7.575 7.224 1.00 90.50 85 ILE A O 1
ATOM 736 N N . GLU A 1 86 ? -11.494 7.504 5.027 1.00 78.19 86 GLU A N 1
ATOM 737 C CA . GLU A 1 86 ? -12.503 8.575 5.009 1.00 78.19 86 GLU A CA 1
ATOM 738 C C . GLU A 1 86 ? -13.880 8.151 5.578 1.00 78.19 86 GLU A C 1
ATOM 740 O O . GLU A 1 86 ? -14.872 8.854 5.373 1.00 78.19 86 GLU A O 1
ATOM 745 N N . LYS A 1 87 ? -13.965 7.002 6.261 1.00 56.41 87 LYS A N 1
ATOM 746 C CA . LYS A 1 87 ? -15.191 6.437 6.848 1.00 56.41 87 LYS A CA 1
ATOM 747 C C . LYS A 1 87 ? -15.148 6.449 8.365 1.00 56.41 87 LYS A C 1
ATOM 749 O O . LYS A 1 87 ? -16.215 6.757 8.942 1.00 56.41 87 LYS A O 1
#

Mean predicted aligned error: 2.68 Å

Radius of gyration: 12.01 Å; Cα contacts (8 Å, |Δi|>4): 69; chains: 1; bounding box: 27×22×31 Å

Foldseek 3Di:
DALLVVLLVLLVCCLVVVDFLVCSLPVVVVCCVDPSVVRCCVVQVPLSCLCVVPSVVVSVPDPDRHCVVVVVVSVVNSVVSVVSVVD

Sequence (87 aa):
MTKSEEAVQWFDRVLSKQISLWDFSFDFGEWLAYENGDELEKENEKLFDLLNDFLPDKLEELDSYELEDNRSWLEEYRNKSKKLIEK

pLDDT: mean 93.8, std 5.29, range [56.41, 97.88]

Organism: NCBI:txid178214

Solvent-accessible surface area (backbone atoms only — not comparable to full-atom values): 4943 Å² total; per-residue (Å²): 135,54,56,67,57,50,58,42,45,55,42,53,32,39,76,69,65,74,38,49,47,58,53,46,57,50,56,50,49,50,44,50,74,40,73,55,23,61,50,20,35,76,75,39,44,72,52,35,50,59,46,66,73,41,47,60,63,56,60,73,68,52,92,61,64,52,56,82,87,44,43,68,59,51,52,50,49,36,53,53,48,49,61,68,66,80,110